Protein 3GX8 (pdb70)

Sequence (111 aa):
STEIRKAIEDAIESAPVVLFMKGTPEFPKCGFSRATIGLLGNQGVDPAKFAAYNVLEDPELREGIKEFSEWPTIPQLYVNKEFIGGCCDVITSMARSGELADLLEEAQALVP

Foldseek 3Di:
DVVLVVVVVCQQQVAQKEKEAADALVGGDPDLRVVLSVLCVVLQFDPVRYYYHHCNPPVSNLVSVCVVLVHNDDIWMHGNSHTQGHRVRSVVCSVVVVNSVVCVVSVGHDD

InterPro domains:
  IPR002109 Glutaredoxin [PF00462] (47-114)
  IPR004480 Monothiol glutaredoxin-related [PTHR10293] (29-136)
  IPR004480 Monothiol glutaredoxin-related [TIGR00365] (36-134)
  IPR033658 Glutaredoxin, PICOT-like [cd03028] (38-130)
  IPR036249 Thioredoxin-like superfamily [SSF52833] (33-139)

Nearest PDB structures (foldseek):
  3gx8-assembly1_A  TM=1.009E+00  e=2.233E-23  Saccharomyces cerevisiae
  2mma-assembly1_A  TM=9.424E-01  e=3.634E-13  Arabidopsis thaliana
  2wul-assembly1_D  TM=9.458E-01  e=1.911E-11  Homo sapiens
  2wci-assembly1_A  TM=9.186E-01  e=1.213E-11  Escherichia coli
  5gtx-assembly2_B  TM=8.868E-01  e=2.858E-07  Polygonaceae

Structure (mmCIF, N/CA/C/O backbone):
data_3GX8
#
_entry.id   3GX8
#
_cell.length_a   85.120
_cell.length_b   85.120
_cell.length_c   48.950
_cell.angle_alph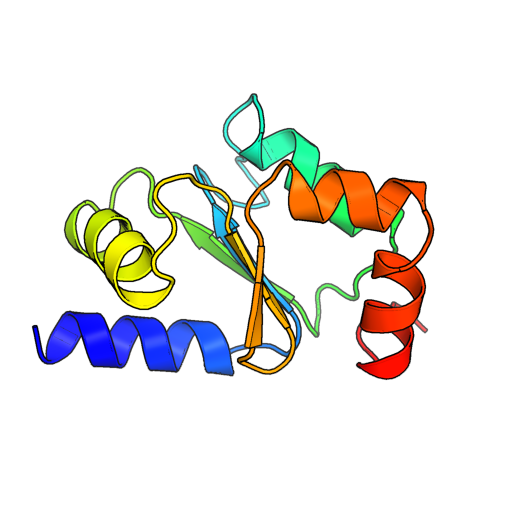a   90.00
_cell.angle_beta   90.00
_cell.angle_gamma   120.00
#
_symmetry.space_group_name_H-M   'H 3'
#
loop_
_entity.id
_entity.type
_entity.pdbx_description
1 polymer 'Monothiol glutaredoxin-5, mitochondrial'
2 non-polymer 'SULFATE ION'
3 water water
#
loop_
_atom_site.group_PDB
_atom_site.id
_atom_site.type_symbol
_atom_site.label_atom_id
_atom_site.label_alt_id
_atom_site.label_comp_id
_atom_site.label_asym_id
_atom_site.label_entity_id
_atom_site.label_seq_id
_atom_site.pdbx_PDB_ins_code
_atom_site.Cartn_x
_atom_site.Cartn_y
_atom_site.Cartn_z
_atom_site.occupancy
_atom_site.B_iso_or_equiv
_atom_site.auth_seq_id
_atom_site.auth_comp_id
_atom_site.auth_asym_id
_atom_site.auth_atom_id
_atom_site.pdbx_PDB_model_num
ATOM 1 N N . SER A 1 2 ? 14.967 8.559 -1.774 1.00 38.74 31 SER A N 1
ATOM 2 C CA . SER A 1 2 ? 15.896 8.356 -2.881 1.00 43.11 31 SER A CA 1
ATOM 3 C C . SER A 1 2 ? 16.236 6.883 -3.097 1.00 50.01 31 SER A C 1
ATOM 4 O O . SER A 1 2 ? 15.985 6.037 -2.235 1.00 36.82 31 SER A O 1
ATOM 7 N N . THR A 1 3 ? 16.806 6.589 -4.261 1.00 43.91 32 THR A N 1
ATOM 8 C CA . THR A 1 3 ? 17.219 5.234 -4.601 1.00 44.88 32 THR A CA 1
ATOM 9 C C . THR A 1 3 ? 18.218 4.704 -3.581 1.00 39.49 32 THR A C 1
ATOM 10 O O . THR A 1 3 ? 18.118 3.564 -3.132 1.00 37.54 32 THR A O 1
ATOM 14 N N . GLU A 1 4 ? 19.182 5.543 -3.217 1.00 39.78 33 GLU A N 1
ATOM 15 C CA . GLU A 1 4 ? 20.229 5.141 -2.289 1.00 38.18 33 GLU A CA 1
ATOM 16 C C . GLU A 1 4 ? 19.686 4.884 -0.882 1.00 39.24 33 GLU A C 1
ATOM 17 O O . GLU A 1 4 ? 20.049 3.895 -0.238 1.00 32.32 33 GLU A O 1
ATOM 23 N N . ILE A 1 5 ? 18.812 5.769 -0.415 1.00 34.71 34 ILE A N 1
ATOM 24 C CA . ILE A 1 5 ? 18.258 5.655 0.932 1.00 30.22 34 ILE A CA 1
ATOM 25 C C . ILE A 1 5 ? 17.326 4.455 1.075 1.00 29.00 34 ILE A C 1
ATOM 26 O O . ILE A 1 5 ? 17.326 3.777 2.107 1.00 24.06 34 ILE A O 1
ATOM 31 N N . ARG A 1 6 ? 16.532 4.186 0.043 1.00 28.57 35 ARG A N 1
ATOM 32 C CA . ARG A 1 6 ? 15.654 3.026 0.075 1.00 28.52 35 ARG A CA 1
ATOM 33 C C . ARG A 1 6 ? 16.468 1.740 0.107 1.00 28.26 35 ARG A C 1
ATOM 34 O O . ARG A 1 6 ? 16.135 0.806 0.831 1.00 26.36 35 ARG A O 1
ATOM 42 N N . LYS A 1 7 ? 17.536 1.695 -0.682 1.00 27.86 36 LYS A N 1
ATOM 43 C CA . LYS A 1 7 ? 18.405 0.523 -0.703 1.00 27.26 36 LYS A CA 1
ATOM 44 C C . LYS A 1 7 ? 19.084 0.346 0.652 1.00 22.97 36 LYS A C 1
ATOM 45 O O . LYS A 1 7 ? 19.169 -0.770 1.174 1.00 23.68 36 LYS A O 1
ATOM 51 N N . ALA A 1 8 ? 19.559 1.453 1.218 1.00 23.24 37 ALA A N 1
ATOM 52 C CA . ALA A 1 8 ? 20.185 1.445 2.533 1.00 22.91 37 ALA A CA 1
ATOM 53 C C . ALA A 1 8 ? 19.232 0.876 3.581 1.00 22.97 37 ALA A C 1
ATOM 54 O O . ALA A 1 8 ? 19.613 0.023 4.380 1.00 21.19 37 ALA A O 1
ATOM 56 N N . ILE A 1 9 ? 17.988 1.345 3.572 1.00 19.81 38 ILE A N 1
ATOM 57 C CA . ILE A 1 9 ? 16.991 0.835 4.518 1.00 21.03 38 ILE A CA 1
ATOM 58 C C . ILE A 1 9 ? 16.717 -0.659 4.337 1.00 18.67 38 ILE A C 1
ATOM 59 O O . ILE A 1 9 ? 16.642 -1.417 5.315 1.00 17.73 38 ILE A O 1
ATOM 64 N N . GLU A 1 10 ? 16.571 -1.088 3.089 1.00 19.75 39 GLU A N 1
ATOM 65 C CA . GLU A 1 10 ? 16.374 -2.506 2.801 1.00 20.12 39 GLU A CA 1
ATOM 66 C C . GLU A 1 10 ? 17.569 -3.329 3.304 1.00 18.46 39 GLU A C 1
ATOM 67 O O . GLU A 1 10 ? 17.395 -4.369 3.953 1.00 18.42 39 GLU A O 1
ATOM 73 N N . ASP A 1 11 ? 18.778 -2.860 3.002 1.00 20.87 40 ASP A N 1
ATOM 74 C CA . ASP A 1 11 ? 19.986 -3.552 3.458 1.00 18.83 40 ASP A CA 1
ATOM 75 C C . ASP A 1 11 ? 20.021 -3.617 4.981 1.00 16.51 40 ASP A C 1
ATO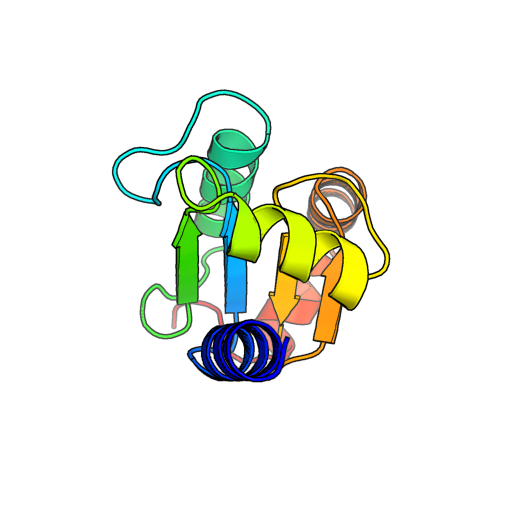M 76 O O . ASP A 1 11 ? 20.359 -4.651 5.573 1.00 16.56 40 ASP A O 1
ATOM 81 N N . ALA A 1 12 ? 19.662 -2.510 5.621 1.00 16.85 41 ALA A N 1
ATOM 82 C CA . ALA A 1 12 ? 19.663 -2.466 7.075 1.00 16.51 41 ALA A CA 1
ATOM 83 C C . ALA A 1 12 ? 18.700 -3.508 7.648 1.00 14.32 41 ALA A C 1
ATOM 84 O O . ALA A 1 12 ? 19.057 -4.289 8.530 1.00 14.64 41 ALA A O 1
ATOM 86 N N . ILE A 1 13 ? 17.471 -3.536 7.144 1.00 17.27 42 ILE A N 1
ATOM 87 C CA . ILE A 1 13 ? 16.484 -4.432 7.733 1.00 16.24 42 ILE A CA 1
ATOM 88 C C . ILE A 1 13 ? 16.742 -5.905 7.436 1.00 14.80 42 ILE A C 1
ATOM 89 O O . ILE A 1 13 ? 16.347 -6.771 8.198 1.00 18.47 42 ILE A O 1
ATOM 94 N N . GLU A 1 14 ? 17.434 -6.200 6.344 1.00 18.65 43 GLU A N 1
ATOM 95 C CA . GLU A 1 14 ? 17.734 -7.607 6.072 1.00 19.32 43 GLU A CA 1
ATOM 96 C C . GLU A 1 14 ? 19.046 -8.069 6.703 1.00 19.25 43 GLU A C 1
ATOM 97 O O . GLU A 1 14 ? 19.385 -9.255 6.651 1.00 17.49 43 GLU A O 1
ATOM 103 N N . SER A 1 15 ? 19.754 -7.141 7.335 1.00 16.47 44 SER A N 1
ATOM 104 C CA . SER A 1 15 ? 21.073 -7.453 7.901 1.00 15.40 44 SER A CA 1
ATOM 105 C C . SER A 1 15 ? 21.038 -8.379 9.126 1.00 17.09 44 SER A C 1
ATOM 106 O O . SER A 1 15 ? 22.040 -9.003 9.462 1.00 16.47 44 SER A O 1
ATOM 109 N N . ALA A 1 16 ? 19.894 -8.463 9.799 1.00 12.51 45 ALA A N 1
ATOM 110 C CA . ALA A 1 16 ? 19.763 -9.351 10.949 1.00 13.40 45 ALA A CA 1
ATOM 111 C C . ALA A 1 16 ? 18.303 -9.651 11.240 1.00 16.45 45 ALA A C 1
ATOM 112 O O . ALA A 1 16 ? 17.422 -8.884 10.862 1.00 15.28 45 ALA A O 1
ATOM 114 N N . PRO A 1 17 ? 18.037 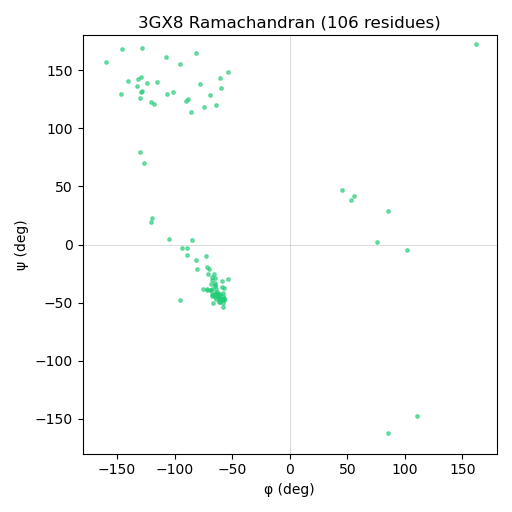-10.770 11.919 1.00 13.00 46 PRO A N 1
ATOM 115 C CA . PRO A 1 17 ? 16.640 -11.019 12.300 1.00 15.74 46 PRO A CA 1
ATOM 116 C C . PRO A 1 17 ? 16.069 -9.893 13.166 1.00 15.77 46 PRO A C 1
ATOM 117 O O . PRO A 1 17 ? 14.894 -9.557 13.023 1.00 18.81 46 PRO A O 1
ATOM 121 N N . VAL A 1 18 ? 16.889 -9.323 14.045 1.00 13.79 47 VAL A N 1
ATOM 122 C 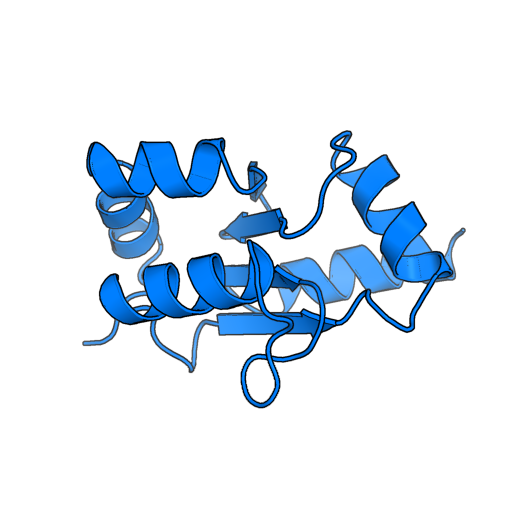CA . VAL A 1 18 ? 16.451 -8.230 14.912 1.00 14.07 47 VAL A CA 1
ATOM 123 C C . VAL A 1 18 ? 17.280 -6.990 14.589 1.00 15.50 47 VAL A C 1
ATOM 124 O O . VAL A 1 18 ? 18.504 -7.011 14.703 1.00 14.05 47 VAL A O 1
ATOM 128 N N . VAL A 1 19 ? 16.611 -5.914 14.182 1.00 11.42 48 VAL A N 1
ATOM 129 C CA . VAL A 1 19 ? 17.311 -4.702 13.762 1.00 10.71 48 VAL A CA 1
ATOM 130 C C . VAL A 1 19 ? 16.730 -3.500 14.496 1.00 12.07 48 VAL A C 1
ATOM 131 O O . VAL A 1 19 ? 15.517 -3.336 14.548 1.00 13.41 48 VAL A O 1
ATOM 135 N N . LEU A 1 20 ? 17.596 -2.672 15.072 1.00 13.59 49 LE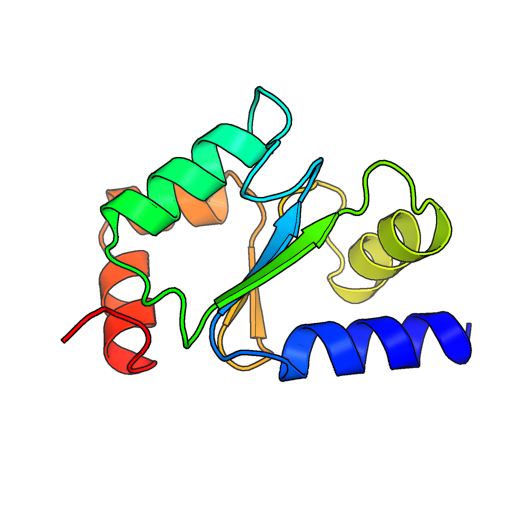U A N 1
ATOM 136 C CA . LEU A 1 20 ? 17.133 -1.477 15.783 1.00 12.52 49 LEU A CA 1
ATOM 137 C C . LEU A 1 20 ? 17.726 -0.215 15.157 1.00 15.19 49 LEU A C 1
ATOM 138 O O . LEU A 1 20 ? 18.946 -0.085 15.050 1.00 13.17 49 LEU A O 1
ATOM 143 N N . PHE A 1 21 ? 16.864 0.697 14.718 1.00 13.10 50 PHE A N 1
ATOM 144 C CA . PHE A 1 21 ? 17.311 2.033 14.322 1.00 14.45 50 PHE A CA 1
ATOM 145 C C . PHE A 1 21 ? 17.281 2.886 15.582 1.00 13.43 50 PHE A C 1
ATOM 146 O O . PHE A 1 21 ? 16.257 2.946 16.267 1.00 12.94 50 PHE A O 1
ATOM 154 N N . MET A 1 22 ? 18.402 3.521 15.922 1.00 13.35 51 MET A N 1
ATOM 155 C CA . MET A 1 22 ? 18.515 4.140 17.234 1.00 14.12 51 MET A CA 1
ATOM 156 C C . MET A 1 22 ? 19.351 5.415 17.192 1.00 15.71 51 MET A C 1
ATOM 157 O O . MET A 1 22 ? 20.012 5.700 16.194 1.00 14.13 51 MET A O 1
ATOM 162 N N . LYS A 1 23 ? 19.301 6.174 18.284 1.00 13.65 52 LYS A N 1
ATOM 163 C CA . LYS A 1 23 ? 20.230 7.285 18.479 1.00 15.26 52 LYS A CA 1
ATOM 164 C C . LYS A 1 23 ? 21.465 6.761 19.210 1.00 16.46 52 LYS A C 1
ATOM 165 O O . LYS A 1 23 ? 21.362 6.198 20.304 1.00 14.87 52 LYS A O 1
ATOM 171 N N . GLY A 1 24 ? 22.634 6.949 18.601 1.00 15.48 53 GLY A N 1
ATOM 172 C CA . GLY A 1 2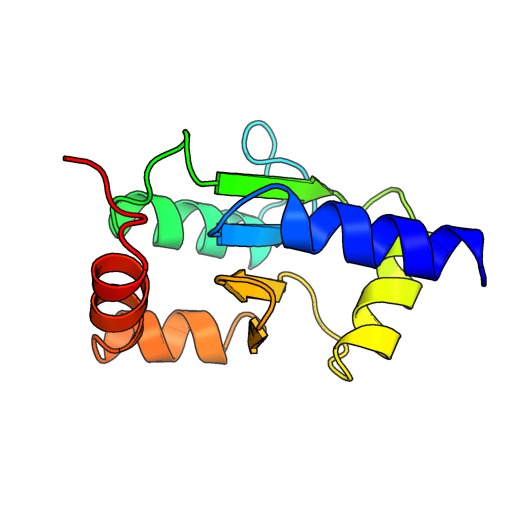4 ? 23.864 6.381 19.124 1.00 14.15 53 GLY A CA 1
ATOM 173 C C . GLY A 1 24 ? 24.061 4.954 18.633 1.00 16.01 53 GLY A C 1
ATOM 174 O O . GLY A 1 24 ? 23.430 4.538 17.653 1.00 16.82 53 GLY A O 1
ATOM 175 N N . THR A 1 25 ? 24.928 4.208 19.313 1.00 14.85 54 THR A N 1
ATOM 176 C CA . THR A 1 25 ? 25.200 2.807 18.975 1.00 15.14 54 THR A CA 1
ATOM 177 C C . THR A 1 25 ? 25.041 1.946 20.223 1.00 17.41 54 THR A C 1
ATOM 178 O O . THR A 1 25 ? 24.940 2.469 21.330 1.00 17.58 54 THR A O 1
ATOM 182 N N . PRO A 1 26 ? 25.030 0.612 20.066 1.00 18.13 55 PRO A N 1
ATOM 183 C CA . PRO A 1 26 ? 24.915 -0.210 21.277 1.00 17.85 55 PRO A CA 1
ATOM 184 C C . PRO A 1 26 ? 26.067 0.062 22.257 1.00 17.96 55 PRO A C 1
ATOM 185 O O . PRO A 1 26 ? 25.861 -0.011 23.464 1.00 21.19 55 PRO A O 1
ATOM 189 N N . GLU A 1 27 ? 27.246 0.399 21.744 1.00 17.44 56 GLU A N 1
ATOM 190 C CA . GLU A 1 27 ? 28.383 0.714 22.610 1.00 19.01 56 GLU A CA 1
ATOM 191 C C . GLU A 1 27 ? 28.244 2.104 23.242 1.00 17.67 56 GLU A C 1
ATOM 192 O O . GLU A 1 27 ? 28.586 2.308 24.409 1.00 17.88 56 GLU A O 1
ATOM 198 N N . PHE A 1 28 ? 27.733 3.050 22.463 1.00 15.89 57 PHE A N 1
ATOM 199 C CA . PHE A 1 28 ? 27.546 4.418 22.926 1.00 14.73 57 PHE A CA 1
ATOM 200 C C . PHE A 1 28 ? 26.098 4.839 22.699 1.00 14.72 57 PHE A C 1
ATOM 201 O O . PHE A 1 28 ? 25.809 5.659 21.833 1.00 15.87 57 PHE A O 1
ATOM 209 N N . PRO A 1 29 ? 25.177 4.252 23.465 1.00 14.34 58 PRO A N 1
ATOM 210 C CA . PRO A 1 29 ? 23.757 4.538 23.201 1.00 13.51 58 PRO A CA 1
ATOM 211 C C . PRO A 1 29 ? 23.331 5.895 23.756 1.00 14.60 58 PRO A C 1
ATOM 212 O O . PRO A 1 29 ? 23.701 6.242 24.875 1.00 15.87 58 PRO A O 1
ATOM 216 N N . LYS A 1 30 ? 22.541 6.651 22.999 1.00 14.47 59 LYS A N 1
ATOM 217 C CA . LYS A 1 30 ? 22.114 7.950 23.500 1.00 15.86 59 LYS A CA 1
ATOM 218 C C . LYS A 1 30 ? 21.136 7.764 24.662 1.00 16.09 59 LYS A C 1
ATOM 219 O O . LYS A 1 30 ? 20.169 7.010 24.559 1.00 15.17 59 LYS A O 1
ATOM 225 N N . CYS A 1 31 ? 21.407 8.434 25.774 1.00 15.22 60 CYS A N 1
ATOM 226 C CA . CYS A 1 31 ? 20.527 8.350 26.934 1.00 15.82 60 CYS A CA 1
ATOM 227 C C . CYS A 1 31 ? 19.106 8.694 26.522 1.00 16.97 60 CYS A C 1
ATOM 228 O O . CYS A 1 31 ? 18.884 9.481 25.602 1.00 15.99 60 CYS A O 1
ATOM 231 N N . GLY A 1 32 ? 18.143 8.085 27.198 1.00 19.23 61 GLY A N 1
ATOM 232 C CA . GLY A 1 32 ? 16.754 8.267 26.829 1.00 20.34 61 GLY A CA 1
ATOM 233 C C . GLY A 1 32 ? 16.215 6.982 26.239 1.00 17.05 61 GLY A C 1
ATOM 234 O O . GLY A 1 32 ? 16.634 5.893 26.623 1.00 18.32 61 GLY A O 1
ATOM 235 N N . PHE A 1 33 ? 15.293 7.110 25.294 1.00 17.82 62 PHE A N 1
ATOM 236 C CA . PHE A 1 33 ? 14.567 5.948 24.795 1.00 17.70 62 PHE A CA 1
ATOM 237 C C . PHE A 1 33 ? 15.445 4.974 24.012 1.00 16.94 62 PHE A C 1
ATOM 238 O O . PHE A 1 33 ? 15.193 3.771 24.020 1.00 16.31 62 PHE A O 1
ATOM 246 N N . SER A 1 34 ? 16.475 5.479 23.336 1.00 14.88 63 SER A N 1
ATOM 247 C CA . SER A 1 34 ? 17.375 4.566 22.630 1.00 15.45 63 SER A CA 1
ATOM 248 C C . SER A 1 34 ? 18.155 3.679 23.604 1.00 15.82 63 SER A C 1
ATOM 249 O O . SER A 1 34 ? 18.188 2.458 23.445 1.00 15.09 63 SER A O 1
ATOM 252 N N . ARG A 1 35 ? 18.785 4.279 24.615 1.00 16.40 64 ARG A N 1
ATOM 253 C CA . ARG A 1 35 ? 19.503 3.482 25.612 1.00 16.95 64 ARG A CA 1
ATOM 254 C C . ARG A 1 35 ? 18.573 2.538 26.381 1.00 15.35 64 ARG A C 1
ATOM 255 O O . ARG A 1 35 ? 18.902 1.375 26.613 1.00 17.30 64 ARG A O 1
ATOM 263 N N . ALA A 1 36 ? 17.402 3.036 26.765 1.00 17.85 65 ALA A N 1
ATOM 264 C CA . ALA A 1 36 ? 16.432 2.203 27.463 1.00 17.66 65 ALA A CA 1
ATOM 265 C C . ALA A 1 36 ? 16.065 0.982 26.624 1.00 16.04 65 ALA A C 1
ATOM 266 O O . ALA A 1 36 ? 15.949 -0.139 27.137 1.00 16.65 65 ALA A O 1
ATOM 268 N N . THR A 1 37 ? 15.884 1.199 25.327 1.00 15.97 66 THR A N 1
ATOM 269 C CA . THR A 1 37 ? 15.453 0.118 24.442 1.00 14.88 66 THR A CA 1
ATOM 270 C C . THR A 1 37 ? 16.577 -0.897 24.223 1.00 19.01 66 THR A C 1
ATOM 271 O O . THR A 1 37 ? 16.341 -2.104 24.180 1.00 16.80 66 THR A O 1
ATOM 275 N N . ILE A 1 38 ? 17.810 -0.409 24.113 1.00 16.25 67 ILE A N 1
ATOM 276 C CA . ILE A 1 38 ? 18.961 -1.310 24.062 1.00 16.89 67 ILE A CA 1
ATOM 277 C C . ILE A 1 38 ? 19.020 -2.210 25.292 1.00 18.25 67 ILE A C 1
ATOM 278 O O . ILE A 1 38 ? 19.215 -3.429 25.184 1.00 19.09 67 ILE A O 1
ATOM 283 N N . GLY A 1 39 ? 18.837 -1.611 26.462 1.00 19.43 68 GLY A N 1
ATOM 284 C CA . GLY A 1 39 ? 18.821 -2.353 27.710 1.00 23.32 68 GLY A CA 1
ATOM 285 C C . GLY A 1 39 ? 17.679 -3.351 27.774 1.00 20.34 68 GLY A C 1
ATOM 286 O O . GLY A 1 39 ? 17.840 -4.472 28.254 1.00 20.59 68 GLY A O 1
ATOM 287 N N . LEU A 1 40 ? 16.517 -2.938 27.290 1.00 18.56 69 LEU A N 1
ATOM 288 C CA . LEU A 1 40 ? 15.351 -3.819 27.248 1.00 16.81 69 LEU A CA 1
ATOM 289 C C . LEU A 1 40 ? 15.632 -5.064 26.403 1.00 18.82 69 LEU A C 1
ATOM 290 O O . LEU A 1 40 ? 15.338 -6.187 26.819 1.00 20.07 69 LEU A O 1
ATOM 295 N N . LEU A 1 41 ? 16.214 -4.865 25.222 1.00 17.14 70 LEU A N 1
ATOM 296 C CA . LEU A 1 41 ? 16.536 -5.980 24.335 1.00 16.40 70 LEU A CA 1
ATOM 297 C C . LEU A 1 41 ? 17.590 -6.899 24.955 1.00 19.43 70 LEU A C 1
ATOM 298 O O . LEU A 1 41 ? 17.539 -8.117 24.792 1.00 19.35 70 LEU A O 1
ATOM 303 N N . GLY A 1 42 ? 18.533 -6.310 25.680 1.00 19.12 71 GLY A N 1
ATOM 304 C CA . GLY A 1 42 ? 19.500 -7.093 26.430 1.00 21.40 71 GLY A CA 1
ATOM 305 C C . GLY A 1 42 ? 18.842 -7.956 27.493 1.00 23.81 71 GLY A C 1
ATOM 306 O O . GLY A 1 42 ? 19.196 -9.125 27.658 1.00 23.69 71 GLY A O 1
ATOM 307 N N . ASN A 1 43 ? 17.876 -7.388 28.211 1.00 23.39 72 ASN A N 1
ATOM 308 C CA . ASN A 1 43 ? 17.175 -8.131 29.258 1.00 23.41 72 ASN A CA 1
ATOM 309 C C . ASN A 1 43 ? 16.327 -9.252 28.680 1.00 24.60 72 ASN A C 1
ATOM 310 O O . ASN A 1 43 ? 16.090 -10.267 29.335 1.00 24.68 72 ASN A O 1
ATOM 315 N N . GLN A 1 44 ? 15.881 -9.065 27.441 1.00 18.42 73 GLN A N 1
ATOM 316 C CA . GLN A 1 44 ? 15.095 -10.071 26.745 1.00 20.94 73 GLN A CA 1
ATOM 317 C C . GLN A 1 44 ? 15.964 -11.259 26.345 1.00 22.01 73 GLN A C 1
ATOM 318 O O . GLN A 1 44 ? 15.457 -12.340 26.054 1.00 24.15 73 GLN A O 1
ATOM 324 N N . GLY A 1 45 ? 17.275 -11.040 26.318 1.00 21.09 74 GLY A N 1
ATOM 325 C CA . GLY A 1 45 ? 18.215 -12.075 25.940 1.00 24.71 74 GLY A CA 1
ATOM 326 C C . GLY A 1 45 ? 18.436 -12.196 24.443 1.00 23.13 74 GLY A C 1
ATOM 327 O O . GLY A 1 45 ? 18.746 -13.275 23.940 1.00 22.47 74 GLY A O 1
ATOM 328 N N . VAL A 1 46 ? 18.285 -11.092 23.719 1.00 20.55 75 VAL A N 1
ATOM 329 C CA . VAL A 1 46 ? 18.526 -11.126 22.284 1.00 19.50 75 VAL A CA 1
ATOM 330 C C . VAL A 1 46 ? 19.967 -11.551 22.003 1.00 16.23 75 VAL A C 1
ATOM 331 O O . VAL A 1 46 ? 20.903 -11.054 22.625 1.00 21.98 75 VAL A O 1
ATOM 335 N N . ASP A 1 47 ? 20.127 -12.463 21.056 1.00 22.02 76 ASP A N 1
ATOM 336 C CA . ASP A 1 47 ? 21.444 -12.960 20.661 1.00 22.09 76 ASP A CA 1
ATOM 337 C C . ASP A 1 47 ? 22.170 -11.898 19.832 1.00 21.66 76 ASP A C 1
ATOM 338 O O . ASP A 1 47 ? 21.708 -11.537 18.758 1.00 21.93 76 ASP A O 1
ATOM 343 N N . PRO A 1 48 ? 23.318 -11.406 20.321 1.00 22.68 77 PRO A N 1
ATOM 344 C CA . PRO A 1 48 ? 24.067 -10.379 19.582 1.00 19.81 77 PRO A CA 1
ATOM 345 C C . PRO A 1 48 ? 24.365 -10.813 18.145 1.00 20.95 77 PRO A C 1
ATOM 346 O O . PRO A 1 48 ? 24.456 -9.968 17.255 1.00 19.41 77 PRO A O 1
ATOM 350 N N . ALA A 1 49 ? 24.508 -12.118 17.932 1.00 21.22 78 ALA A N 1
ATOM 351 C CA . ALA A 1 49 ? 24.784 -12.666 16.608 1.00 22.54 78 ALA A CA 1
ATOM 352 C C . ALA A 1 49 ? 23.575 -12.614 15.672 1.00 20.13 78 ALA A C 1
ATOM 353 O O . ALA A 1 49 ? 23.701 -12.879 14.477 1.00 21.57 78 ALA A O 1
ATOM 355 N N . LYS A 1 50 ? 22.404 -12.291 16.221 1.00 18.37 79 LYS A N 1
ATOM 356 C CA . LYS A 1 50 ? 21.191 -12.173 15.423 1.00 16.48 79 LYS A CA 1
ATOM 357 C C . LYS A 1 50 ? 20.628 -10.758 15.517 1.00 14.37 79 LYS A C 1
ATOM 358 O O . LYS A 1 50 ? 19.447 -10.548 15.286 1.00 16.81 79 LYS A O 1
ATOM 364 N N . PHE A 1 51 ? 21.492 -9.807 15.851 1.00 14.28 80 PHE A N 1
ATOM 365 C CA . PHE A 1 51 ? 21.084 -8.424 16.108 1.00 15.79 80 PHE A CA 1
ATOM 366 C C . PHE A 1 51 ? 21.968 -7.421 15.367 1.00 18.41 80 PHE A C 1
ATOM 367 O O . PHE A 1 51 ? 23.179 -7.613 15.247 1.00 18.16 80 PHE A O 1
ATOM 375 N N . ALA A 1 52 ? 21.356 -6.348 14.870 1.00 13.90 81 ALA A N 1
ATOM 376 C CA . ALA A 1 52 ? 22.101 -5.240 14.284 1.00 12.76 81 ALA A CA 1
ATOM 377 C C . ALA A 1 52 ? 21.447 -3.937 14.681 1.00 16.80 81 ALA A C 1
ATOM 378 O O . ALA A 1 52 ? 20.222 -3.852 14.728 1.00 14.91 81 ALA A O 1
ATOM 380 N N . ALA A 1 53 ? 22.255 -2.922 14.968 1.00 12.52 82 ALA A N 1
ATOM 381 C CA . ALA A 1 53 ? 21.702 -1.607 15.270 1.00 12.99 82 ALA A CA 1
ATOM 382 C C . ALA A 1 53 ? 22.390 -0.545 14.430 1.00 17.05 82 ALA A C 1
ATOM 383 O O . ALA A 1 53 ? 23.595 -0.639 14.154 1.00 16.48 82 ALA A O 1
ATOM 385 N N . TYR A 1 54 ? 21.619 0.461 14.022 1.00 13.48 83 TYR A N 1
ATOM 386 C CA . TYR A 1 54 ? 22.133 1.516 13.164 1.00 14.75 83 TYR A CA 1
ATOM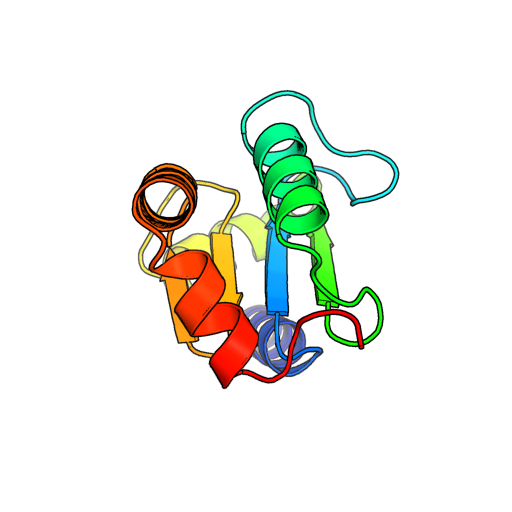 387 C C . TYR A 1 54 ? 21.831 2.888 13.729 1.00 14.73 83 TYR A C 1
ATOM 388 O O . TYR A 1 54 ? 20.709 3.173 14.134 1.00 15.03 83 TYR A O 1
ATOM 397 N N . ASN A 1 55 ? 22.861 3.727 13.762 1.00 16.11 84 ASN A N 1
ATOM 398 C CA . ASN A 1 55 ? 22.773 5.052 14.359 1.00 13.93 84 ASN A CA 1
ATOM 399 C C . ASN A 1 55 ? 22.244 6.086 13.375 1.00 18.72 84 ASN A C 1
ATOM 400 O O . ASN A 1 55 ? 22.907 6.411 12.389 1.00 21.80 84 ASN A O 1
ATOM 405 N N . VAL A 1 56 ? 21.056 6.619 13.641 1.00 16.67 85 VAL A N 1
ATOM 406 C CA . VAL A 1 56 ? 20.488 7.625 12.760 1.00 18.32 85 VAL A CA 1
ATOM 407 C C . VAL A 1 56 ? 20.825 9.030 13.244 1.00 29.92 85 VAL A C 1
ATOM 408 O O . VAL A 1 56 ? 20.487 10.010 12.590 1.00 29.16 85 VAL A O 1
ATOM 412 N N . LEU A 1 57 ? 21.497 9.113 14.390 1.00 26.46 86 LEU A N 1
ATOM 413 C CA . LEU A 1 57 ? 21.719 10.386 15.080 1.00 36.95 86 LEU A CA 1
ATOM 414 C C . LEU A 1 57 ? 22.601 11.360 14.302 1.00 42.71 86 LEU A C 1
ATOM 415 O O . LEU A 1 57 ? 22.465 12.573 14.446 1.00 52.22 86 LEU A O 1
ATOM 420 N N . GLU A 1 58 ? 23.503 10.836 13.481 1.00 41.90 87 GLU A N 1
ATOM 421 C CA . GLU A 1 58 ? 24.371 11.691 12.674 1.00 43.64 87 GLU A CA 1
ATOM 422 C C . GLU A 1 58 ? 24.186 11.416 11.185 1.00 51.55 87 GLU A C 1
ATOM 423 O O . GLU A 1 58 ? 25.039 11.756 10.364 1.00 44.93 87 GLU A O 1
ATOM 429 N N . ASP A 1 59 ? 23.063 10.796 10.844 1.00 45.37 88 ASP A N 1
ATOM 430 C CA . ASP A 1 59 ? 22.775 10.438 9.463 1.00 34.87 88 ASP A CA 1
ATOM 431 C C . ASP A 1 59 ? 21.372 10.930 9.103 1.00 34.19 88 ASP A C 1
ATOM 432 O O . ASP A 1 59 ? 20.417 10.154 9.094 1.00 32.47 88 ASP A O 1
ATOM 437 N N . PRO A 1 60 ? 21.250 12.233 8.808 1.00 39.71 89 PRO A N 1
ATOM 438 C CA . PRO A 1 60 ? 19.962 12.910 8.619 1.00 33.29 89 PRO A CA 1
ATOM 439 C C . PRO A 1 60 ? 19.118 12.272 7.530 1.00 33.50 89 PRO A C 1
ATOM 440 O O . PRO A 1 60 ? 17.895 12.191 7.668 1.00 30.29 89 PRO A O 1
ATOM 444 N N . GLU A 1 61 ? 19.761 11.826 6.458 1.00 31.95 90 GLU A N 1
ATOM 445 C CA . GLU A 1 61 ? 19.038 11.221 5.349 1.00 35.92 90 GLU A CA 1
ATOM 446 C C . GLU A 1 61 ? 18.454 9.863 5.725 1.00 30.36 90 GLU A C 1
ATOM 447 O O . GLU A 1 61 ? 17.335 9.537 5.332 1.00 30.87 90 GLU A O 1
ATOM 453 N N . LEU A 1 62 ? 19.209 9.077 6.486 1.00 27.91 91 LEU A N 1
ATOM 454 C CA . LEU A 1 62 ? 18.718 7.777 6.932 1.00 31.27 91 LEU A CA 1
ATOM 455 C C . LEU A 1 62 ? 17.637 7.980 7.987 1.00 25.90 91 LEU A C 1
ATOM 456 O O . LEU A 1 62 ? 16.640 7.263 8.013 1.00 22.93 91 LEU A O 1
ATOM 461 N N . ARG A 1 63 ? 17.846 8.962 8.858 1.00 25.53 92 ARG A N 1
ATOM 462 C CA . ARG A 1 63 ? 16.880 9.269 9.902 1.00 23.50 92 ARG A CA 1
ATOM 463 C C . ARG A 1 63 ? 15.527 9.605 9.293 1.00 25.48 92 ARG A C 1
ATOM 464 O O . ARG A 1 63 ? 14.516 9.016 9.660 1.00 24.00 92 ARG A O 1
ATOM 472 N N . GLU A 1 64 ? 15.512 10.558 8.364 1.00 22.52 93 GLU A N 1
ATOM 473 C CA . GLU A 1 64 ? 14.268 10.949 7.709 1.00 28.34 93 GLU A CA 1
ATOM 474 C C . GLU A 1 64 ? 13.715 9.783 6.896 1.00 21.99 93 GLU A C 1
ATOM 475 O O . GLU A 1 64 ? 12.501 9.544 6.854 1.00 22.82 93 GLU A O 1
ATOM 481 N N . GLY A 1 65 ? 14.619 9.046 6.260 1.00 21.19 94 GLY A N 1
ATOM 482 C CA . GLY A 1 65 ? 14.228 7.937 5.418 1.00 22.34 94 GLY A CA 1
ATOM 483 C C . GLY A 1 65 ? 13.484 6.847 6.160 1.00 18.74 94 GLY A C 1
ATOM 484 O O . GLY A 1 65 ? 12.450 6.386 5.690 1.00 17.90 94 GLY A O 1
ATOM 485 N N . ILE A 1 66 ? 14.004 6.416 7.308 1.00 18.23 95 ILE A N 1
ATOM 486 C CA . ILE A 1 66 ? 13.353 5.329 8.043 1.00 15.94 95 ILE A CA 1
ATOM 487 C C . ILE A 1 66 ? 11.994 5.773 8.613 1.00 16.57 95 ILE A C 1
ATOM 488 O O . ILE A 1 66 ? 11.047 4.989 8.670 1.00 16.69 95 ILE A O 1
ATOM 493 N N . LYS A 1 67 ? 11.897 7.038 9.005 1.00 18.18 96 LYS A N 1
ATOM 494 C CA . LYS A 1 67 ? 10.620 7.581 9.475 1.00 18.25 96 LYS A CA 1
ATOM 495 C C . LYS A 1 67 ? 9.548 7.524 8.386 1.00 19.63 96 LYS A C 1
ATOM 496 O O . LYS A 1 67 ? 8.399 7.145 8.641 1.00 18.83 96 LYS A O 1
ATOM 502 N N . GLU A 1 68 ? 9.926 7.889 7.166 1.00 18.81 97 GLU A N 1
ATOM 503 C CA . GLU A 1 68 ? 8.995 7.811 6.042 1.00 18.83 97 GLU A CA 1
ATOM 504 C C . GLU A 1 68 ? 8.653 6.366 5.686 1.00 21.48 97 GLU A C 1
ATOM 505 O O . GLU A 1 68 ? 7.493 6.022 5.453 1.00 21.23 97 GLU A O 1
ATOM 511 N N . PHE A 1 69 ? 9.679 5.518 5.655 1.00 18.85 98 PHE A N 1
ATOM 512 C CA . PHE A 1 69 ? 9.521 4.115 5.300 1.00 20.27 98 PHE A CA 1
ATOM 513 C C . PHE A 1 69 ? 8.600 3.355 6.261 1.00 20.12 98 PHE A C 1
ATOM 514 O O . PHE A 1 69 ? 7.731 2.585 5.835 1.00 18.78 98 PHE A O 1
ATOM 522 N N . SER A 1 70 ? 8.799 3.583 7.556 1.00 16.95 99 SER A N 1
ATOM 523 C CA . SER A 1 70 ? 8.038 2.914 8.607 1.00 15.17 99 SER A CA 1
ATOM 524 C C . SER A 1 70 ? 6.679 3.567 8.834 1.00 17.52 99 SER A C 1
ATOM 525 O O . SER A 1 70 ? 5.821 3.005 9.510 1.00 19.42 99 SER A O 1
ATOM 528 N N . GLU A 1 71 ? 6.500 4.759 8.282 1.00 17.91 100 GLU A N 1
ATOM 529 C CA . GLU A 1 71 ? 5.329 5.583 8.601 1.00 19.38 100 GLU A CA 1
ATOM 530 C C . GLU A 1 71 ? 5.226 5.806 10.107 1.00 20.82 100 GLU A C 1
ATOM 531 O O . GLU A 1 71 ? 4.140 5.746 10.686 1.00 19.95 100 GLU A O 1
ATOM 537 N N . TRP A 1 72 ? 6.371 6.067 10.735 1.00 17.91 101 TRP A N 1
ATOM 538 C CA . TRP A 1 72 ? 6.425 6.332 12.170 1.00 16.20 101 TRP A CA 1
ATOM 539 C C . TRP A 1 72 ? 7.532 7.336 12.447 1.00 17.42 101 TRP A C 1
ATOM 540 O O . TRP A 1 72 ? 8.656 7.165 11.980 1.00 18.09 101 TRP A O 1
ATOM 551 N N . PRO A 1 73 ? 7.211 8.404 13.196 1.00 15.66 102 PRO A N 1
ATOM 552 C CA . PRO A 1 73 ? 8.116 9.556 13.288 1.00 16.18 102 PRO A CA 1
ATOM 553 C C . PRO A 1 73 ? 9.172 9.522 14.390 1.00 19.02 102 PRO A C 1
ATOM 554 O O . PRO A 1 73 ? 10.037 10.398 14.399 1.00 21.86 102 PRO A O 1
ATOM 558 N N . THR A 1 74 ? 9.118 8.568 15.307 1.00 17.11 103 THR A N 1
ATOM 559 C CA . THR A 1 74 ? 10.096 8.585 16.387 1.00 18.03 103 THR A CA 1
ATOM 560 C C . THR A 1 74 ? 11.152 7.491 16.243 1.00 17.57 103 THR A C 1
ATOM 561 O O . THR A 1 74 ? 10.952 6.510 15.528 1.00 15.66 103 THR A O 1
ATOM 565 N N . ILE A 1 75 ? 12.254 7.693 16.957 1.00 17.28 104 ILE A N 1
ATOM 566 C CA . ILE A 1 75 ? 13.385 6.767 17.046 1.00 15.33 104 ILE A CA 1
ATOM 567 C C . ILE A 1 75 ? 13.552 6.485 18.539 1.00 16.67 104 ILE A C 1
ATOM 568 O O . ILE A 1 75 ? 13.457 7.407 19.347 1.00 16.73 104 ILE A O 1
ATOM 573 N N . PRO A 1 76 ? 13.824 5.223 18.927 1.00 12.63 105 PRO A N 1
ATOM 574 C CA . PRO A 1 76 ? 14.214 4.069 18.102 1.00 12.25 105 PRO A CA 1
ATOM 575 C C . PRO A 1 76 ? 13.057 3.353 17.420 1.00 13.63 105 PRO A C 1
ATOM 576 O O . PRO A 1 76 ? 11.905 3.530 17.801 1.00 13.99 105 PRO A O 1
ATOM 580 N N . GLN A 1 77 ? 13.386 2.527 16.430 1.00 12.29 106 GLN A N 1
ATOM 581 C CA . GLN A 1 77 ? 12.391 1.678 15.782 1.00 11.67 106 GLN A CA 1
ATOM 582 C C . GLN A 1 77 ? 12.926 0.267 15.671 1.00 12.60 106 GLN A C 1
ATOM 583 O O . GLN A 1 77 ? 14.079 0.071 15.277 1.00 13.92 106 GLN A O 1
ATOM 589 N N . LEU A 1 78 ? 12.067 -0.706 15.980 1.00 12.51 107 LEU A N 1
ATOM 590 C CA . LEU A 1 78 ? 12.451 -2.114 15.970 1.00 13.30 107 LEU A CA 1
ATOM 591 C C . LEU A 1 78 ? 11.847 -2.826 14.772 1.00 14.46 107 LEU A C 1
ATOM 592 O O . LEU A 1 78 ? 10.655 -2.716 14.521 1.00 14.51 107 LEU A O 1
ATOM 597 N N . TYR A 1 79 ? 12.698 -3.543 14.043 1.00 13.64 108 TYR A N 1
ATOM 598 C CA . TYR A 1 79 ? 12.280 -4.449 12.981 1.00 12.45 108 TYR A CA 1
ATOM 599 C C . TYR A 1 79 ? 12.657 -5.872 13.383 1.00 14.37 108 TYR A C 1
ATOM 600 O O . TYR A 1 79 ? 13.715 -6.098 13.957 1.00 15.07 108 TYR A O 1
ATOM 609 N N . VAL A 1 80 ? 11.775 -6.827 13.103 1.00 13.28 109 VAL A N 1
ATOM 610 C CA . VAL A 1 80 ? 12.110 -8.242 13.298 1.00 13.99 109 VAL A CA 1
ATOM 611 C C . VAL A 1 80 ? 11.750 -8.996 12.025 1.00 18.56 109 VAL A C 1
ATOM 612 O O . VAL A 1 80 ? 10.625 -8.898 11.536 1.00 17.33 109 VAL A O 1
ATOM 616 N N . ASN A 1 81 ? 12.716 -9.727 11.476 1.00 19.12 110 ASN A N 1
ATOM 617 C CA . ASN A 1 81 ? 12.523 -10.417 10.203 1.00 20.46 110 ASN A CA 1
ATOM 618 C C . ASN A 1 81 ? 11.860 -9.523 9.156 1.00 19.67 110 ASN A C 1
ATOM 619 O O . ASN A 1 81 ? 10.902 -9.922 8.489 1.00 20.58 110 ASN A O 1
ATOM 624 N N . LYS A 1 82 ? 12.377 -8.299 9.048 1.00 16.02 111 LYS A N 1
ATOM 625 C CA . LYS A 1 82 ? 11.990 -7.340 8.013 1.00 18.12 111 LYS A CA 1
ATOM 626 C C . LYS A 1 82 ? 10.630 -6.672 8.237 1.00 17.68 111 LYS A C 1
ATOM 627 O O . LYS A 1 82 ? 10.192 -5.868 7.418 1.00 24.14 111 LYS A O 1
ATOM 633 N N . GLU A 1 83 ? 9.981 -6.997 9.350 1.00 17.17 112 GLU A N 1
ATOM 634 C CA . GLU A 1 83 ? 8.686 -6.415 9.690 1.00 18.69 112 GLU A CA 1
ATOM 635 C C . GLU A 1 83 ? 8.839 -5.310 10.722 1.00 15.69 112 GLU A C 1
ATOM 636 O O . GLU A 1 83 ? 9.485 -5.510 11.747 1.00 14.84 112 GLU A O 1
ATOM 642 N N . PHE A 1 84 ? 8.220 -4.159 10.466 1.00 15.61 113 PHE A N 1
ATOM 643 C CA . PHE A 1 84 ? 8.176 -3.088 11.460 1.00 16.34 113 PHE A CA 1
ATOM 644 C C . PHE A 1 84 ? 7.384 -3.531 12.691 1.00 14.90 113 PHE A C 1
ATOM 645 O O . PHE A 1 84 ? 6.193 -3.875 12.592 1.00 16.87 113 PHE A O 1
ATOM 653 N N . ILE A 1 85 ? 8.033 -3.526 13.851 1.00 12.42 114 ILE A N 1
ATOM 654 C CA . ILE A 1 85 ? 7.363 -3.915 15.088 1.00 12.86 114 ILE A CA 1
ATOM 655 C C . ILE A 1 85 ? 6.846 -2.679 15.816 1.00 14.15 114 ILE A C 1
ATOM 656 O O . ILE A 1 85 ? 5.684 -2.628 16.229 1.00 13.56 114 ILE A O 1
ATOM 661 N N . GLY A 1 86 ? 7.697 -1.667 15.955 1.00 14.37 115 GLY A N 1
ATOM 662 C CA . GLY A 1 86 ? 7.216 -0.408 16.495 1.00 11.63 115 GLY A CA 1
ATOM 663 C C . GLY A 1 86 ? 8.289 0.519 17.019 1.00 11.93 115 GLY A C 1
ATOM 664 O O . GLY A 1 86 ? 9.463 0.164 17.091 1.00 13.84 115 GLY A O 1
ATOM 665 N N . GLY A 1 87 ? 7.859 1.727 17.364 1.00 13.35 116 GLY A N 1
ATOM 666 C CA . GLY A 1 87 ? 8.666 2.640 18.149 1.00 14.12 116 GLY A CA 1
ATOM 667 C C . GLY A 1 87 ? 8.648 2.260 19.618 1.00 14.22 116 GLY A C 1
ATOM 668 O O . GLY A 1 87 ? 8.149 1.200 19.998 1.00 13.47 116 GLY A O 1
ATOM 669 N N A CYS A 1 88 ? 9.166 3.147 20.459 0.86 15.48 117 CYS A N 1
ATOM 670 N N B CYS A 1 88 ? 9.198 3.133 20.453 0.14 15.46 117 CYS A N 1
ATOM 671 C CA A CYS A 1 88 ? 9.455 2.799 21.847 0.86 17.05 117 CYS A CA 1
ATOM 672 C CA B CYS A 1 88 ? 9.466 2.795 21.849 0.14 16.95 117 CYS A CA 1
ATOM 673 C C A CYS A 1 88 ? 8.234 2.414 22.678 0.86 15.04 117 CYS A C 1
ATOM 674 C C B CYS A 1 88 ? 8.236 2.411 22.673 0.14 15.13 117 CYS A C 1
ATOM 675 O O A CYS A 1 88 ? 8.287 1.464 23.452 0.86 16.94 117 CYS A O 1
ATOM 676 O O B CYS A 1 88 ? 8.290 1.452 23.443 0.14 16.91 117 CYS A O 1
ATOM 681 N N . ASP A 1 89 ? 7.134 3.144 22.530 1.00 14.24 118 ASP A N 1
ATOM 682 C CA . ASP A 1 89 ? 5.949 2.812 23.318 1.00 15.52 118 ASP A CA 1
ATOM 683 C C . ASP A 1 89 ? 5.510 1.363 23.054 1.00 13.91 118 ASP A C 1
ATOM 684 O O . ASP A 1 89 ? 5.264 0.602 23.985 1.00 14.73 118 ASP A O 1
ATOM 689 N N . VAL A 1 90 ? 5.434 0.993 21.781 1.00 13.75 119 VAL A N 1
ATOM 690 C CA . VAL A 1 90 ? 5.022 -0.362 21.405 1.00 13.21 119 VAL A CA 1
ATOM 691 C C . VAL A 1 90 ? 6.032 -1.396 21.921 1.00 15.12 119 VAL A C 1
ATOM 692 O O . VAL A 1 90 ? 5.665 -2.404 22.521 1.00 14.38 119 VAL A O 1
ATOM 696 N N . ILE A 1 91 ? 7.316 -1.136 21.709 1.00 14.86 120 ILE A N 1
ATOM 697 C CA . ILE A 1 91 ? 8.328 -2.086 22.151 1.00 15.17 120 ILE A CA 1
ATOM 698 C C . ILE A 1 91 ? 8.212 -2.336 23.649 1.00 15.08 120 ILE A C 1
ATOM 699 O O . ILE A 1 91 ? 8.225 -3.480 24.111 1.00 14.99 120 ILE A O 1
ATOM 704 N N . THR A 1 92 ? 8.108 -1.252 24.407 1.00 15.76 121 THR A N 1
ATOM 705 C CA . THR A 1 92 ? 8.079 -1.334 25.863 1.00 17.29 121 THR A CA 1
ATOM 706 C C . THR A 1 92 ? 6.797 -2.020 26.349 1.00 18.11 121 THR A C 1
ATOM 707 O O . THR A 1 92 ? 6.836 -2.854 27.246 1.00 18.51 121 THR A O 1
ATOM 711 N N . SER A 1 93 ? 5.670 -1.664 25.740 1.00 17.25 122 SER A N 1
ATOM 712 C CA . SER A 1 93 ? 4.390 -2.293 26.064 1.00 16.70 122 SER A CA 1
ATOM 713 C C . SER A 1 93 ? 4.443 -3.802 25.813 1.00 18.81 122 SER A C 1
ATOM 714 O O . SER A 1 93 ? 4.025 -4.599 26.660 1.00 17.80 122 SER A O 1
ATOM 717 N N . MET A 1 94 ? 4.976 -4.192 24.653 1.00 16.26 123 MET A N 1
ATOM 718 C CA . MET A 1 94 ? 5.090 -5.605 24.296 1.00 18.30 123 MET A CA 1
ATOM 719 C C . MET A 1 94 ? 6.045 -6.350 25.222 1.00 19.97 123 MET A C 1
ATOM 720 O O . MET A 1 94 ? 5.842 -7.519 25.524 1.00 18.76 123 MET A O 1
ATOM 725 N N . ALA A 1 95 ? 7.098 -5.670 25.663 1.00 18.39 124 ALA A N 1
ATOM 726 C CA . ALA A 1 95 ? 8.006 -6.267 26.627 1.00 19.90 124 ALA A CA 1
ATOM 727 C C . ALA A 1 95 ? 7.260 -6.562 27.923 1.00 19.04 124 ALA A C 1
ATOM 728 O O . ALA A 1 95 ? 7.394 -7.633 28.495 1.00 21.13 124 ALA A O 1
ATOM 730 N N . ARG A 1 96 ? 6.461 -5.605 28.372 1.00 19.25 125 ARG A N 1
ATOM 731 C CA . ARG A 1 96 ? 5.737 -5.722 29.632 1.00 18.18 125 ARG A CA 1
ATOM 732 C C . ARG A 1 96 ? 4.712 -6.855 29.613 1.00 27.37 125 ARG A C 1
ATOM 733 O O . ARG A 1 96 ? 4.587 -7.608 30.579 1.00 28.59 125 ARG A O 1
ATOM 741 N N . SER A 1 97 ? 3.988 -6.979 28.507 1.00 23.58 126 SER A N 1
ATOM 742 C CA . SER A 1 97 ? 2.901 -7.949 28.420 1.00 24.55 126 SER A CA 1
ATOM 743 C C . SER A 1 97 ? 3.418 -9.349 28.118 1.00 22.23 126 SER A C 1
ATOM 744 O O . SER A 1 97 ? 2.736 -10.342 28.386 1.00 24.35 126 SER A O 1
ATOM 747 N N . GLY A 1 98 ? 4.622 -9.426 27.557 1.00 21.72 127 GLY A N 1
ATOM 748 C CA . GLY A 1 98 ? 5.197 -10.696 27.152 1.00 20.40 127 GLY A CA 1
ATOM 749 C C . GLY A 1 98 ? 5.124 -10.996 25.661 1.00 17.08 127 GLY A C 1
ATOM 750 O O . GLY A 1 98 ? 5.664 -12.002 25.213 1.00 20.33 127 GLY A O 1
ATOM 751 N N . GLU A 1 99 ? 4.461 -10.138 24.881 1.00 19.22 128 GLU A N 1
ATOM 752 C CA . GLU A 1 99 ? 4.404 -10.379 23.440 1.00 18.40 128 GLU A CA 1
ATOM 753 C C . GLU A 1 99 ? 5.795 -10.269 22.808 1.00 19.80 128 GLU A C 1
ATOM 754 O O . GLU A 1 99 ? 6.105 -10.975 21.852 1.00 20.32 128 GLU A O 1
ATOM 760 N N . LEU A 1 100 ? 6.643 -9.393 23.347 1.00 17.45 129 LEU A N 1
ATOM 761 C CA . LEU A 1 100 ? 7.980 -9.237 22.774 1.00 18.63 129 LEU A CA 1
ATOM 762 C C . LEU A 1 100 ? 8.796 -10.518 22.925 1.00 18.14 129 LEU A C 1
ATOM 763 O O . LEU A 1 100 ? 9.453 -10.968 21.980 1.00 18.49 129 LEU A O 1
ATOM 768 N N . ALA A 1 101 ? 8.745 -11.113 24.113 1.00 18.40 130 ALA A N 1
ATOM 769 C CA . ALA A 1 101 ? 9.484 -12.350 24.357 1.00 21.83 130 ALA A CA 1
ATOM 770 C C . ALA A 1 101 ? 9.015 -13.452 23.414 1.00 19.50 130 ALA A C 1
ATOM 771 O O . ALA A 1 101 ? 9.821 -14.158 22.821 1.00 21.30 130 ALA A O 1
ATOM 773 N N . ASP A 1 102 ? 7.702 -13.591 23.277 1.00 19.15 131 ASP A N 1
ATOM 774 C CA . ASP A 1 102 ? 7.147 -14.589 22.372 1.00 22.72 131 ASP A CA 1
ATOM 775 C C . ASP A 1 102 ? 7.648 -14.373 20.952 1.00 24.66 131 ASP A C 1
ATOM 776 O O . ASP A 1 102 ? 8.094 -15.304 20.281 1.00 26.79 131 ASP A O 1
ATOM 781 N N . LEU A 1 103 ? 7.570 -13.127 20.507 1.00 21.90 132 LEU A N 1
ATOM 782 C CA . LEU A 1 103 ? 7.986 -1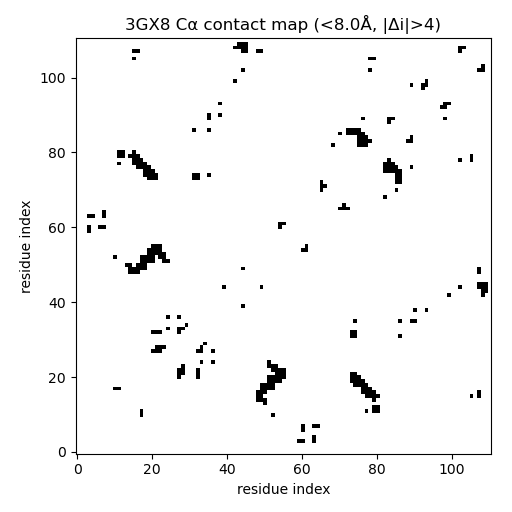2.757 19.167 1.00 20.61 132 LEU A CA 1
ATOM 783 C C . LEU A 1 103 ? 9.446 -13.127 18.921 1.00 20.80 132 LEU A C 1
ATOM 784 O O . LEU A 1 103 ? 9.780 -13.755 17.918 1.00 23.07 132 LEU A O 1
ATOM 789 N N . LEU A 1 104 ? 10.315 -12.728 19.845 1.00 19.38 133 LEU A N 1
ATOM 790 C CA . LEU A 1 104 ? 11.749 -12.927 19.690 1.00 19.39 133 LEU A CA 1
ATOM 791 C C . LEU A 1 104 ? 12.121 -14.405 19.750 1.00 21.23 133 LEU A C 1
ATOM 792 O O . LEU A 1 104 ? 13.002 -14.861 19.024 1.00 24.88 133 LEU A O 1
ATOM 797 N N . GLU A 1 105 ? 11.443 -15.135 20.626 1.00 22.28 134 GLU A N 1
ATOM 798 C CA . GLU A 1 105 ? 11.631 -16.577 20.735 1.00 25.83 134 GLU A CA 1
ATOM 799 C C . GLU A 1 105 ? 11.260 -17.267 19.428 1.00 30.10 134 GLU A C 1
ATOM 800 O O . GLU A 1 105 ? 12.019 -18.088 18.914 1.00 32.48 134 GLU A O 1
ATOM 806 N N . GLU A 1 106 ? 10.089 -16.930 18.897 1.00 28.92 135 GLU A N 1
ATOM 807 C CA . GLU A 1 106 ? 9.599 -17.542 17.668 1.00 28.34 135 GLU A CA 1
ATOM 808 C C . GLU A 1 106 ? 10.479 -17.173 16.474 1.00 36.44 135 GLU A C 1
ATOM 809 O O . GLU A 1 106 ? 10.540 -17.905 15.488 1.00 36.61 135 GLU A O 1
ATOM 815 N N . ALA A 1 107 ? 11.164 -16.037 16.569 1.00 26.55 136 ALA A N 1
ATOM 816 C CA . ALA A 1 107 ? 12.088 -15.616 15.525 1.00 29.82 136 ALA A CA 1
ATOM 817 C C . ALA A 1 107 ? 13.456 -16.257 15.732 1.00 26.04 136 ALA A C 1
ATOM 818 O O . ALA A 1 107 ? 14.404 -15.965 15.004 1.00 32.51 136 ALA A O 1
ATOM 820 N N . GLN A 1 108 ? 13.551 -17.121 16.739 1.00 29.30 137 GLN A N 1
ATOM 821 C CA . GLN A 1 108 ? 14.807 -17.780 17.089 1.00 29.64 137 GLN A CA 1
ATOM 822 C C . GLN A 1 108 ? 15.934 -16.773 17.296 1.00 36.66 137 GLN A C 1
ATOM 823 O O . GLN A 1 108 ? 17.078 -17.020 16.918 1.00 31.29 137 GLN A O 1
ATOM 829 N N . ALA A 1 109 ? 15.609 -15.639 17.906 1.00 25.60 138 ALA A N 1
ATOM 830 C CA . ALA A 1 109 ? 16.575 -14.557 18.033 1.00 20.95 138 ALA A CA 1
ATOM 831 C C . ALA A 1 109 ? 17.155 -14.431 19.438 1.00 24.56 138 ALA A C 1
ATOM 832 O O . ALA A 1 109 ? 17.917 -13.508 19.713 1.00 23.66 138 ALA A O 1
ATOM 834 N N . LEU A 1 110 ? 16.796 -15.353 20.329 1.00 26.20 139 LEU A N 1
ATOM 835 C CA . LEU A 1 110 ? 17.305 -15.300 21.700 1.00 25.25 139 LEU A CA 1
ATOM 836 C C . LEU A 1 110 ? 18.540 -16.179 21.873 1.00 32.92 139 LEU A C 1
ATOM 837 O O . LEU A 1 110 ? 18.737 -17.134 21.126 1.00 31.59 139 LEU A O 1
ATOM 842 N N . VAL A 1 111 ? 19.371 -15.851 22.856 1.00 28.59 140 VAL A N 1
ATOM 843 C CA . VAL A 1 111 ? 20.550 -16.662 23.146 1.00 37.29 140 VAL A CA 1
ATOM 844 C C . VAL A 1 111 ? 20.148 -18.081 23.526 1.00 45.35 140 VAL A C 1
ATOM 845 O O . VAL A 1 111 ? 19.125 -18.287 24.182 1.00 37.67 140 VAL A O 1
ATOM 849 N N . PRO A 1 112 ? 20.953 -19.068 23.100 1.00 55.40 141 PRO A N 1
ATOM 850 C CA . PRO A 1 112 ? 20.730 -20.483 23.413 1.00 53.47 141 PRO A CA 1
ATOM 851 C C . PRO A 1 112 ? 20.771 -20.748 24.916 1.00 59.00 141 PRO A C 1
ATOM 852 O O . PRO A 1 112 ? 19.728 -20.694 25.570 1.00 56.19 141 PRO A O 1
#

CATH classification: 3.40.30.10

Organism: Saccharomyces cerevisiae (strain ATCC 204508 / S288c) (NCBI:txid559292)

B-factor: mean 24.8, std 11.46, range [10.71, 72.56]

GO terms:
  GO:0051537 2 iron, 2 sulfur cluster binding (F, IDA)
  GO:0005759 mitochondrial matrix (C, IDA)
  GO:0015036 disulfide oxidoreductase activity (F, IDA)
  GO:0016226 iron-sulfur cluster assembly (P, IGI)
  GO:0034599 cellular response to oxidative stress (P, IMP)
  GO:0005739 mitochondrion (C, HDA)
  GO:0044571 [2Fe-2S] cluster assembly (P, IMP)
  GO:0044572 [4Fe-4S] cluster assembly (P, IMP)
  GO:0015036 disulfide oxidoreductase activity (F, IMP)
  GO:0016226 iron-sulfur cluster assembly (P, IMP)
  GO:0006970 response to osmotic stress (P, IMP)

Radius of gyration: 12.93 Å; Cα contacts (8 Å, |Δi|>4): 172; chains: 1; bounding box: 26×33×34 Å

Solvent-accessible surface area: 6460 Å² total; per-residue (Å²): 94,117,116,28,149,138,41,4,67,70,9,5,110,59,13,42,0,0,0,0,0,71,6,48,65,135,143,33,89,76,46,141,4,132,62,1,32,34,30,5,52,140,38,20,16,20,103,90,71,42,17,23,70,46,0,68,153,57,69,112,20,64,119,12,0,64,145,66,13,154,114,88,69,14,1,0,0,5,6,82,124,117,68,36,2,3,20,124,61,0,59,41,22,24,186,91,28,103,0,40,104,42,0,106,153,19,137,0,39,80,169

Secondary structure (DSSP, 8-state):
-HHHHHHHHHHHHS-SEEEEESB-SSSBPTTHHHHHHHHHHHHTB-GGGEEEEE-TT-HHHHHHHHHHHT--SS-EEEETTEEEESHHHHHHHHHHTHHHHHHHHTT-B--